Protein AF-A0AAV5T8N7-F1 (afdb_monomer)

Organism: NCB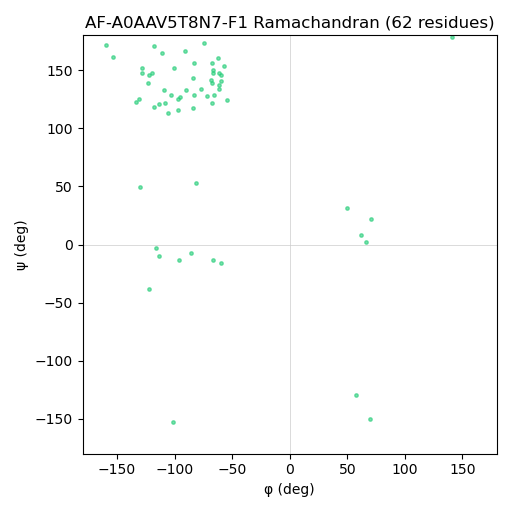I:txid358040

Structure (mmCIF, N/CA/C/O backbone):
data_AF-A0AAV5T8N7-F1
#
_entry.id   AF-A0AAV5T8N7-F1
#
loop_
_atom_site.group_PDB
_atom_site.id
_atom_site.type_symbol
_atom_site.label_atom_id
_atom_site.label_alt_id
_atom_site.label_comp_id
_atom_site.label_asym_id
_atom_site.label_entity_id
_atom_site.label_seq_id
_atom_site.pdbx_PDB_ins_code
_atom_site.Cartn_x
_atom_site.Cartn_y
_atom_site.Cartn_z
_atom_site.occupancy
_atom_site.B_iso_or_equiv
_atom_site.auth_seq_id
_atom_site.auth_comp_id
_atom_site.auth_asym_id
_atom_site.auth_atom_id
_atom_site.pdbx_PDB_model_num
ATOM 1 N N . SER A 1 1 ? 19.011 -4.362 -7.673 1.00 65.12 1 SER A N 1
ATOM 2 C CA . SER A 1 1 ? 17.678 -4.022 -7.134 1.00 65.12 1 SER A CA 1
ATOM 3 C C . SER A 1 1 ? 16.707 -3.910 -8.297 1.00 65.12 1 SER A C 1
ATOM 5 O O . SER A 1 1 ? 17.136 -3.587 -9.398 1.00 65.12 1 SER A O 1
ATOM 7 N N . TYR A 1 2 ? 15.430 -4.238 -8.098 1.00 79.25 2 TYR A N 1
ATOM 8 C CA . TYR A 1 2 ? 14.407 -3.944 -9.108 1.00 79.25 2 TYR A CA 1
ATOM 9 C C . TYR A 1 2 ? 14.226 -2.420 -9.208 1.00 79.25 2 TYR A C 1
ATOM 11 O O . TYR A 1 2 ? 14.252 -1.777 -8.156 1.00 79.25 2 TYR A O 1
ATOM 19 N N . PRO A 1 3 ? 14.078 -1.838 -10.414 1.00 91.69 3 PRO A N 1
ATOM 20 C CA . PRO A 1 3 ? 13.792 -0.413 -10.556 1.00 91.69 3 PRO A CA 1
ATOM 21 C C . PRO A 1 3 ? 12.446 -0.053 -9.917 1.00 91.69 3 PRO A C 1
ATOM 23 O O . PRO A 1 3 ? 11.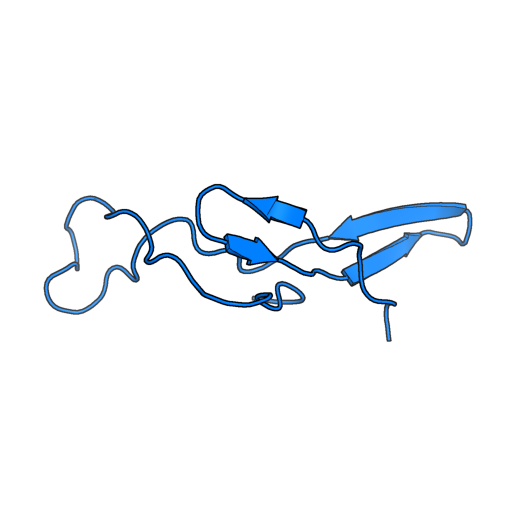592 -0.920 -9.715 1.00 91.69 3 PRO A O 1
ATOM 26 N N . ASP A 1 4 ? 12.243 1.226 -9.617 1.00 95.69 4 ASP A N 1
ATOM 27 C CA . ASP A 1 4 ? 10.957 1.700 -9.113 1.00 95.69 4 ASP A CA 1
ATOM 28 C C . ASP A 1 4 ? 9.864 1.577 -10.184 1.00 95.69 4 ASP A C 1
ATOM 30 O O . ASP A 1 4 ? 10.115 1.697 -11.388 1.00 95.69 4 ASP A O 1
ATOM 34 N N . SER A 1 5 ? 8.629 1.322 -9.748 1.00 96.44 5 SER A N 1
ATOM 35 C CA . SER A 1 5 ? 7.472 1.426 -10.637 1.00 96.44 5 SER A CA 1
ATOM 36 C C . SER A 1 5 ? 7.114 2.891 -10.902 1.00 96.44 5 SER A C 1
ATOM 38 O O . SER A 1 5 ? 7.597 3.817 -10.244 1.00 96.44 5 SER A O 1
ATOM 40 N N . ARG A 1 6 ? 6.153 3.098 -11.806 1.00 96.56 6 ARG A N 1
ATOM 41 C CA . ARG A 1 6 ? 5.390 4.352 -11.853 1.00 96.56 6 ARG A CA 1
ATOM 42 C C . ARG A 1 6 ? 4.690 4.627 -10.517 1.00 96.56 6 ARG A C 1
ATOM 44 O O . ARG A 1 6 ? 4.343 3.686 -9.796 1.00 96.56 6 ARG A O 1
ATOM 51 N N . ILE A 1 7 ? 4.452 5.905 -10.238 1.00 98.12 7 ILE A N 1
ATOM 52 C CA . ILE A 1 7 ? 3.580 6.342 -9.146 1.00 98.12 7 ILE A CA 1
ATOM 53 C C . ILE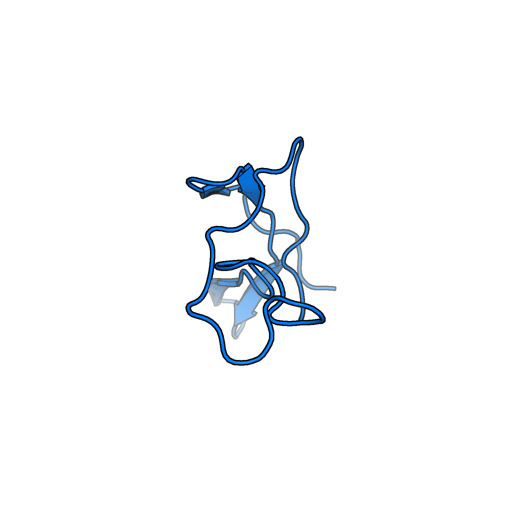 A 1 7 ? 2.129 6.164 -9.601 1.00 98.12 7 ILE A C 1
ATOM 55 O O . ILE A 1 7 ? 1.785 6.527 -10.727 1.00 98.12 7 ILE A O 1
ATOM 59 N N . VAL A 1 8 ? 1.292 5.591 -8.739 1.00 98.12 8 VAL A N 1
ATOM 60 C CA . VAL A 1 8 ? -0.136 5.364 -8.996 1.00 98.12 8 VAL A CA 1
ATOM 61 C C . VAL A 1 8 ? -0.955 6.033 -7.902 1.00 98.12 8 VAL A C 1
ATOM 63 O O . VAL A 1 8 ? -0.590 5.980 -6.730 1.00 98.12 8 VAL A O 1
ATOM 66 N N . GLU A 1 9 ? -2.056 6.669 -8.284 1.00 98.19 9 GLU A N 1
ATOM 67 C CA . GLU A 1 9 ? -3.009 7.269 -7.356 1.00 98.19 9 GLU A CA 1
ATOM 68 C C . GLU A 1 9 ? -4.087 6.254 -6.965 1.00 98.19 9 GLU 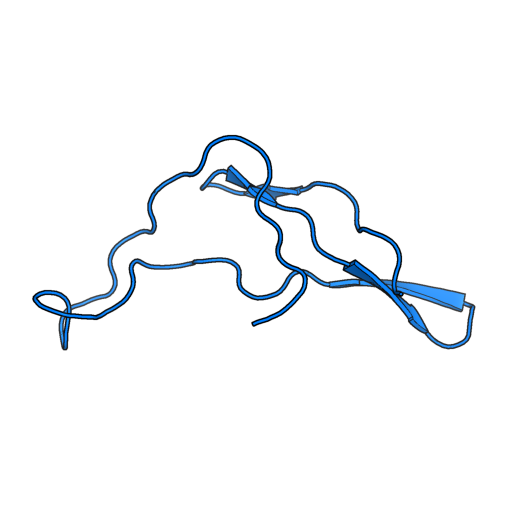A C 1
ATOM 70 O O . GLU A 1 9 ? -4.633 5.543 -7.810 1.00 98.19 9 GLU A O 1
ATOM 75 N N . THR A 1 10 ? -4.358 6.161 -5.667 1.00 97.44 10 THR A N 1
ATOM 76 C CA . THR A 1 10 ? -5.432 5.345 -5.091 1.00 97.44 10 THR A CA 1
ATOM 77 C C . THR A 1 10 ? -6.418 6.256 -4.366 1.00 97.44 10 THR A C 1
ATOM 79 O O . THR A 1 10 ? -6.105 7.414 -4.098 1.00 97.44 10 THR A O 1
ATOM 82 N N . ASN A 1 11 ? -7.562 5.716 -3.942 1.00 97.00 11 ASN A N 1
ATOM 83 C CA . ASN A 1 11 ? -8.549 6.459 -3.146 1.00 97.00 11 ASN A CA 1
ATOM 84 C C . ASN A 1 11 ? -8.002 6.997 -1.805 1.00 97.00 11 ASN A C 1
ATOM 86 O O . ASN A 1 11 ? -8.643 7.844 -1.184 1.00 97.00 11 ASN A O 1
ATOM 90 N N . TYR A 1 12 ? -6.852 6.493 -1.338 1.00 97.31 12 TYR A N 1
ATOM 91 C CA . TYR A 1 12 ? -6.277 6.828 -0.031 1.00 97.31 12 TYR A CA 1
ATOM 92 C C . TYR A 1 12 ? -4.926 7.556 -0.115 1.00 97.31 12 TYR A C 1
ATOM 94 O O . TYR A 1 12 ? -4.376 7.947 0.911 1.00 97.31 12 TYR A O 1
ATOM 102 N N . GLY A 1 13 ? -4.394 7.756 -1.324 1.00 97.81 13 GLY A N 1
ATOM 103 C CA . GLY A 1 13 ? -3.117 8.432 -1.551 1.00 97.81 13 GLY A CA 1
ATOM 104 C C . GLY A 1 13 ? -2.284 7.788 -2.659 1.00 97.81 13 GLY A C 1
ATOM 105 O O . GLY A 1 13 ? -2.667 6.778 -3.263 1.00 97.81 13 GLY A O 1
ATOM 106 N N . LYS A 1 14 ? -1.121 8.380 -2.943 1.00 98.62 14 LYS A N 1
ATOM 107 C CA . LYS A 1 14 ? -0.216 7.922 -4.009 1.00 98.62 14 LYS A CA 1
ATOM 108 C C . LYS A 1 14 ? 0.685 6.794 -3.516 1.00 98.62 14 LYS A C 1
ATOM 110 O O . LYS A 1 14 ? 1.151 6.827 -2.378 1.00 98.62 14 LYS A O 1
ATOM 115 N N . ILE A 1 15 ? 0.969 5.818 -4.371 1.00 98.50 15 ILE A N 1
ATOM 116 C CA . ILE A 1 15 ? 1.841 4.679 -4.063 1.00 98.50 15 ILE A CA 1
ATOM 117 C C . ILE A 1 15 ? 2.932 4.502 -5.116 1.00 98.50 15 ILE A C 1
ATOM 119 O O . ILE A 1 15 ? 2.734 4.816 -6.291 1.00 98.50 15 ILE A O 1
ATOM 123 N N . GLN A 1 16 ? 4.065 3.941 -4.701 1.00 98.31 16 GLN A N 1
ATOM 124 C CA . GLN A 1 16 ? 5.132 3.502 -5.596 1.00 98.31 16 GLN A CA 1
ATOM 125 C C . GLN A 1 16 ? 5.598 2.100 -5.209 1.00 98.31 16 GLN A C 1
ATOM 127 O O . GLN A 1 16 ? 5.985 1.847 -4.068 1.00 98.31 16 GLN A O 1
ATOM 132 N N . GLY A 1 17 ? 5.524 1.179 -6.161 1.00 97.44 17 GLY A N 1
ATOM 133 C CA . GLY A 1 17 ? 5.976 -0.197 -6.031 1.00 97.44 17 GLY A CA 1
ATOM 134 C C . GLY A 1 17 ? 7.326 -0.413 -6.709 1.00 97.44 17 GLY A C 1
ATOM 135 O O . GLY A 1 17 ? 8.141 0.500 -6.854 1.00 97.44 17 GLY A O 1
ATOM 136 N N . ARG A 1 18 ? 7.562 -1.650 -7.143 1.00 96.00 18 ARG A N 1
ATOM 137 C CA . ARG A 1 18 ? 8.771 -2.056 -7.874 1.00 96.00 18 ARG A CA 1
ATOM 138 C C . ARG A 1 18 ? 8.416 -2.589 -9.252 1.00 96.00 18 ARG A C 1
ATOM 140 O O . ARG A 1 18 ? 7.391 -3.246 -9.419 1.00 96.00 18 ARG A O 1
ATOM 147 N N . ARG A 1 19 ? 9.293 -2.381 -10.222 1.00 95.25 19 ARG A N 1
ATOM 148 C CA . ARG A 1 19 ? 9.183 -2.954 -11.558 1.00 95.25 19 ARG A CA 1
ATOM 149 C C . ARG A 1 19 ? 10.027 -4.216 -11.672 1.00 95.25 19 ARG A C 1
ATOM 151 O O . ARG A 1 19 ? 11.251 -4.188 -11.591 1.00 95.25 19 ARG A O 1
ATOM 158 N N . VAL A 1 20 ? 9.357 -5.335 -11.894 1.00 92.88 20 VAL A N 1
ATOM 159 C CA . VAL A 1 20 ? 9.966 -6.648 -12.097 1.00 92.88 20 VAL A CA 1
ATOM 160 C C . VAL A 1 20 ? 10.098 -6.904 -13.593 1.00 92.88 20 VAL A C 1
ATOM 162 O O . VAL A 1 20 ? 9.125 -6.795 -14.336 1.00 92.88 20 VAL A O 1
ATOM 165 N N . ILE A 1 21 ? 11.307 -7.252 -14.034 1.00 91.06 21 ILE A N 1
ATOM 166 C CA . ILE A 1 21 ? 11.591 -7.619 -15.423 1.00 91.06 21 ILE A CA 1
ATOM 167 C C . ILE A 1 21 ? 11.789 -9.133 -15.477 1.00 91.06 21 ILE A C 1
ATOM 169 O O . ILE A 1 21 ? 12.755 -9.663 -14.931 1.00 91.06 21 ILE A O 1
ATOM 173 N N . TYR A 1 22 ? 10.872 -9.83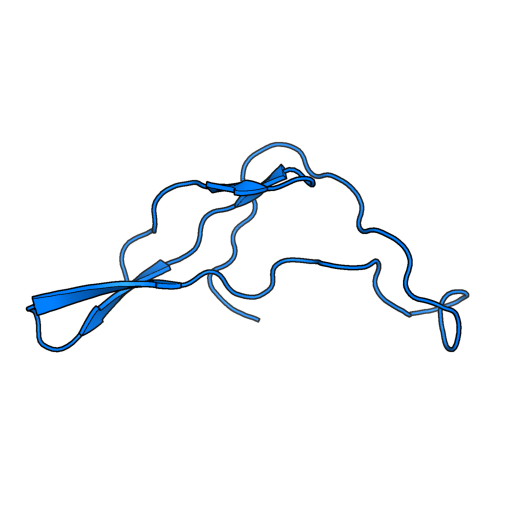5 -16.135 1.00 86.94 22 TYR A N 1
ATOM 174 C CA . TYR A 1 22 ? 10.918 -11.278 -16.316 1.00 86.94 22 TYR A CA 1
ATOM 175 C C . TYR A 1 22 ? 11.519 -11.633 -17.679 1.00 86.94 22 TYR A C 1
ATOM 177 O O . TYR A 1 22 ? 11.049 -11.165 -18.724 1.00 86.94 22 TYR A O 1
ATOM 185 N N . GLN A 1 23 ? 12.569 -12.462 -17.656 1.00 87.94 23 GLN A N 1
ATOM 186 C CA . GLN A 1 23 ? 13.300 -12.943 -18.839 1.00 87.94 23 GLN A CA 1
ATOM 187 C C . GLN A 1 23 ? 13.725 -11.823 -19.812 1.00 87.94 23 GLN A C 1
ATOM 189 O O . GLN A 1 23 ? 13.735 -12.015 -21.025 1.00 87.94 23 GLN A O 1
ATOM 194 N N . GLY A 1 24 ? 14.002 -10.619 -19.299 1.00 81.25 24 GLY A N 1
ATOM 195 C CA . GLY A 1 24 ? 14.408 -9.462 -20.106 1.00 81.25 24 GLY A CA 1
ATOM 196 C C . GLY A 1 24 ? 13.347 -8.913 -21.073 1.00 81.25 24 GLY A C 1
ATOM 197 O O . GLY A 1 24 ? 13.639 -7.972 -21.801 1.00 81.25 24 GLY A O 1
ATOM 198 N N . LYS A 1 25 ? 12.128 -9.473 -21.099 1.00 85.94 25 LYS A N 1
ATOM 199 C CA . LYS A 1 25 ? 11.092 -9.139 -22.097 1.00 85.94 25 LYS A CA 1
ATOM 200 C C . LYS A 1 25 ? 9.795 -8.626 -21.485 1.00 85.94 25 LYS A C 1
ATOM 202 O O . LYS A 1 25 ? 9.166 -7.736 -22.045 1.00 85.94 25 LYS A O 1
ATOM 207 N N . LYS A 1 26 ? 9.370 -9.187 -20.351 1.00 92.19 26 LYS A N 1
ATOM 208 C CA . LYS A 1 26 ? 8.094 -8.834 -19.713 1.00 92.19 26 LYS A CA 1
ATOM 209 C C . LYS A 1 26 ? 8.349 -7.934 -18.515 1.00 92.19 26 LYS A C 1
ATOM 211 O O . LYS A 1 26 ? 9.153 -8.286 -17.659 1.00 92.19 26 LYS A O 1
ATOM 216 N N . GLN A 1 27 ? 7.664 -6.799 -18.449 1.00 92.44 27 GLN A N 1
ATOM 217 C CA .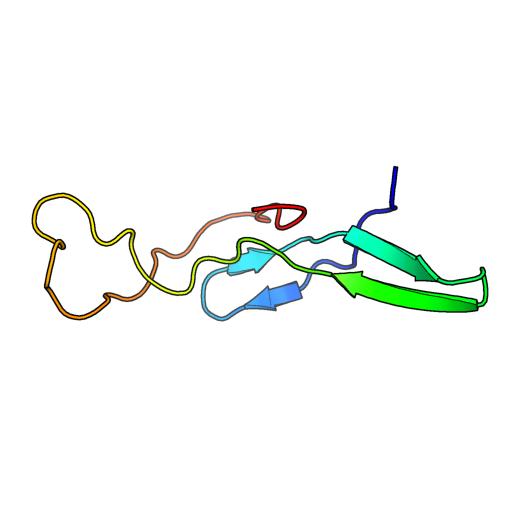 GLN A 1 27 ? 7.743 -5.874 -17.320 1.00 92.44 27 GLN A CA 1
ATOM 218 C C . GLN A 1 27 ? 6.430 -5.911 -16.539 1.00 92.44 27 GLN A C 1
ATOM 220 O O . GLN A 1 27 ? 5.356 -5.857 -17.134 1.00 92.44 27 GLN A O 1
ATOM 225 N N . VAL A 1 28 ? 6.521 -6.006 -15.215 1.00 94.19 28 VAL A N 1
ATOM 226 C CA . VAL A 1 28 ? 5.375 -6.001 -14.302 1.00 94.19 28 VAL A CA 1
ATOM 227 C C . VAL A 1 28 ? 5.646 -5.000 -13.190 1.00 94.19 28 VAL A C 1
ATOM 229 O O . VAL A 1 28 ? 6.657 -5.105 -12.500 1.00 94.19 28 VAL A O 1
ATOM 232 N N . ASP A 1 29 ? 4.737 -4.051 -12.991 1.00 96.06 29 ASP A N 1
ATOM 233 C CA . ASP A 1 29 ? 4.752 -3.197 -11.806 1.00 96.06 29 ASP A CA 1
ATOM 234 C C . ASP A 1 29 ? 4.046 -3.938 -10.663 1.00 96.06 29 ASP A C 1
ATOM 236 O O . ASP A 1 29 ? 2.868 -4.276 -10.763 1.00 96.06 29 ASP A O 1
ATOM 240 N N . ALA A 1 30 ? 4.779 -4.221 -9.589 1.00 95.62 30 ALA A N 1
ATOM 241 C CA . ALA A 1 30 ? 4.288 -4.909 -8.405 1.00 95.62 30 ALA A CA 1
ATOM 242 C C . ALA A 1 30 ? 4.180 -3.929 -7.231 1.00 95.62 30 ALA A C 1
ATOM 244 O O . ALA A 1 30 ? 5.186 -3.357 -6.803 1.00 95.62 30 ALA A O 1
ATOM 245 N N . PHE A 1 31 ? 2.969 -3.798 -6.689 1.00 97.25 31 PHE A N 1
ATOM 246 C CA . PHE A 1 31 ? 2.654 -2.982 -5.518 1.00 97.25 31 PHE A CA 1
ATOM 247 C C . PHE A 1 31 ? 2.235 -3.911 -4.371 1.00 97.25 31 PHE A C 1
ATOM 249 O O . PHE A 1 31 ? 1.313 -4.711 -4.518 1.00 97.25 31 PHE A O 1
ATOM 256 N N . GLN A 1 32 ? 2.952 -3.862 -3.252 1.00 96.44 32 GLN A N 1
ATOM 257 C CA . GLN A 1 32 ? 2.827 -4.776 -2.112 1.00 96.44 32 GLN A CA 1
ATOM 258 C C . GLN A 1 32 ? 2.661 -3.984 -0.812 1.00 96.44 32 GLN A C 1
ATOM 260 O O . GLN A 1 32 ? 3.193 -2.885 -0.692 1.00 96.44 32 GLN A O 1
ATOM 265 N N . GLY A 1 33 ? 1.920 -4.530 0.154 1.00 96.12 33 GLY A N 1
ATOM 266 C CA . GLY A 1 33 ? 1.719 -3.867 1.449 1.00 96.12 33 GLY A CA 1
ATOM 267 C C . GLY A 1 33 ? 0.828 -2.615 1.404 1.00 96.12 33 GLY A C 1
ATOM 268 O O . GLY A 1 33 ? 0.927 -1.768 2.288 1.00 96.12 33 GLY A O 1
ATOM 269 N N . ILE A 1 34 ? -0.037 -2.468 0.389 1.00 97.31 34 ILE A N 1
ATOM 270 C CA . ILE A 1 34 ? -1.009 -1.363 0.332 1.00 97.31 34 ILE A CA 1
ATOM 271 C C . ILE A 1 34 ? -2.049 -1.558 1.454 1.00 97.31 34 ILE A C 1
ATOM 273 O O . ILE A 1 34 ? -2.727 -2.590 1.462 1.00 97.31 34 ILE A O 1
ATOM 277 N N . PRO A 1 35 ? -2.222 -0.597 2.381 1.00 95.75 35 PRO A N 1
ATOM 278 C CA . PRO A 1 35 ? -3.271 -0.676 3.391 1.00 95.75 35 PRO A CA 1
ATOM 279 C C . PRO A 1 35 ? -4.654 -0.585 2.742 1.00 95.75 35 PRO A C 1
ATOM 281 O O . PRO A 1 35 ? -4.927 0.347 1.989 1.00 95.75 35 PRO A O 1
ATOM 284 N N . TYR A 1 36 ? -5.532 -1.532 3.065 1.00 95.88 36 TYR A N 1
ATOM 285 C CA . TYR A 1 36 ? -6.940 -1.516 2.643 1.00 95.88 36 TYR A CA 1
ATOM 286 C C . TYR A 1 36 ? -7.911 -1.332 3.818 1.00 95.88 36 TYR A C 1
ATOM 288 O O . TYR A 1 36 ? -9.103 -1.127 3.608 1.00 95.88 36 TYR A O 1
ATOM 296 N N . ALA A 1 37 ? -7.405 -1.422 5.048 1.00 97.31 37 ALA A N 1
ATOM 297 C CA . ALA A 1 37 ? -8.142 -1.238 6.289 1.00 97.31 37 ALA A CA 1
ATOM 298 C C . ALA A 1 37 ? -7.184 -0.764 7.392 1.00 97.31 37 ALA A C 1
ATOM 300 O O . ALA A 1 37 ? -5.965 -0.944 7.279 1.00 97.31 37 ALA A O 1
ATOM 301 N N . LYS A 1 38 ? -7.722 -0.189 8.472 1.00 97.19 38 LYS A N 1
ATOM 302 C CA . LYS A 1 38 ? -6.947 0.075 9.693 1.00 97.19 38 LYS A CA 1
ATOM 303 C C . LYS A 1 38 ? -6.430 -1.235 10.302 1.00 97.19 38 LYS A C 1
ATOM 305 O O . LYS A 1 38 ? -7.125 -2.252 10.228 1.00 97.19 38 LYS A O 1
ATOM 310 N N . PRO A 1 39 ? -5.248 -1.226 10.948 1.00 96.50 39 PRO A N 1
ATOM 311 C CA . PRO A 1 39 ? -4.755 -2.384 11.688 1.00 96.50 39 PRO A CA 1
ATOM 312 C C . PRO A 1 39 ? -5.780 -2.861 12.740 1.00 96.50 39 PRO A C 1
ATOM 314 O O . PRO A 1 39 ? -6.167 -2.067 13.598 1.00 96.50 39 PRO A O 1
ATOM 317 N N . PRO A 1 40 ? -6.218 -4.137 12.728 1.00 97.31 40 PRO A N 1
ATOM 318 C CA . PRO A 1 40 ? -7.261 -4.652 1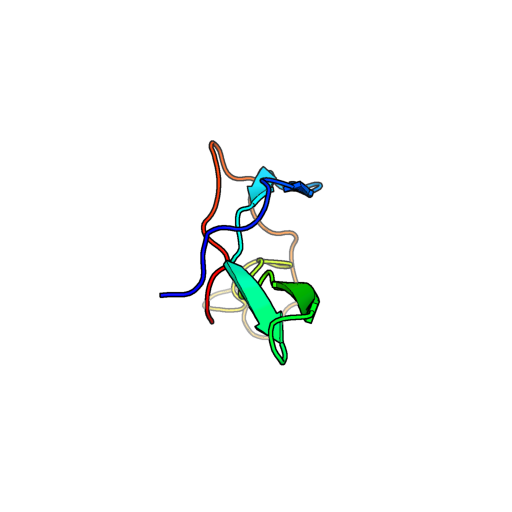3.624 1.00 97.31 40 PRO A CA 1
ATOM 319 C C . PRO A 1 40 ? -6.701 -5.012 15.014 1.00 97.31 40 PRO A C 1
ATOM 321 O O . PRO A 1 40 ? -6.831 -6.140 15.496 1.00 97.31 40 PRO A O 1
ATOM 324 N N . VAL A 1 41 ? -6.011 -4.062 15.643 1.00 97.75 41 VAL A N 1
ATOM 325 C CA . VAL A 1 41 ? -5.344 -4.202 16.947 1.00 97.75 41 VAL A CA 1
ATOM 326 C C . VAL A 1 41 ? -6.043 -3.362 18.019 1.00 97.75 41 VAL A C 1
ATOM 328 O O . VAL A 1 41 ? -6.852 -2.492 17.706 1.00 97.75 41 VAL A O 1
ATOM 331 N N . GLY A 1 42 ? -5.743 -3.630 19.294 1.00 97.06 42 GLY A N 1
ATOM 332 C CA . GLY A 1 42 ? -6.363 -2.925 20.421 1.00 97.06 42 GLY A CA 1
ATOM 333 C C . GLY A 1 42 ? -7.886 -3.054 20.400 1.00 97.06 42 GLY A C 1
ATOM 334 O O . GLY A 1 42 ? -8.415 -4.153 20.219 1.00 97.06 42 GLY A O 1
ATOM 335 N N . ASP A 1 43 ? -8.580 -1.924 20.508 1.00 97.56 43 ASP A N 1
ATOM 336 C CA . ASP A 1 43 ? -10.044 -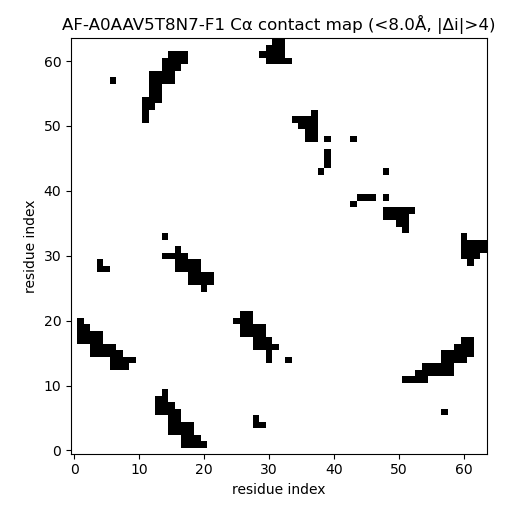1.865 20.505 1.00 97.56 43 ASP A CA 1
ATOM 337 C C . ASP A 1 43 ? -10.683 -2.266 19.172 1.00 97.56 43 ASP A C 1
ATOM 339 O O . ASP A 1 43 ? -11.893 -2.483 19.127 1.00 97.56 43 ASP A O 1
ATOM 343 N N . LEU A 1 44 ? -9.911 -2.364 18.084 1.00 97.56 44 LEU A N 1
ATOM 344 C CA . LEU A 1 44 ? -10.393 -2.832 16.779 1.00 97.56 44 LEU A CA 1
ATOM 345 C C . LEU A 1 44 ? -10.356 -4.359 16.647 1.00 97.56 44 LEU A C 1
ATOM 347 O O . LEU A 1 44 ? -10.861 -4.912 15.667 1.00 97.56 44 LEU A O 1
ATOM 351 N N . ARG A 1 45 ? -9.778 -5.068 17.622 1.00 98.19 45 ARG A N 1
ATOM 352 C CA . ARG A 1 45 ? -9.709 -6.527 17.587 1.00 98.19 45 ARG A CA 1
ATOM 353 C C . ARG A 1 45 ? -11.116 -7.127 17.586 1.00 98.19 45 ARG A C 1
ATOM 355 O O . ARG A 1 45 ? -11.970 -6.729 18.370 1.00 98.19 45 ARG A O 1
ATOM 362 N N . PHE A 1 46 ? -11.338 -8.101 16.704 1.00 97.00 46 PHE A N 1
ATOM 363 C CA . PHE A 1 46 ? -12.631 -8.772 16.496 1.00 97.00 46 PHE A CA 1
ATOM 364 C C . PHE A 1 46 ? -13.782 -7.863 16.015 1.00 97.00 46 PHE A C 1
ATOM 366 O O . PHE A 1 46 ? -14.920 -8.323 15.931 1.00 97.00 46 PHE A O 1
ATOM 373 N N . LYS A 1 47 ? -13.514 -6.598 15.660 1.00 97.75 47 LYS A N 1
ATOM 374 C CA . LYS A 1 47 ? -14.497 -5.699 15.038 1.00 97.75 47 LYS A CA 1
ATOM 375 C C . LYS A 1 47 ? -14.438 -5.791 13.512 1.00 97.75 47 LYS A C 1
ATOM 377 O O . LYS A 1 47 ? -13.507 -6.350 12.934 1.00 97.75 47 LYS A O 1
ATOM 382 N N . LYS A 1 48 ? -15.458 -5.236 12.848 1.00 97.88 48 LYS A N 1
ATOM 383 C CA . LYS A 1 48 ? -15.444 -5.064 11.389 1.00 97.88 48 LYS A CA 1
ATOM 384 C C . LYS A 1 48 ? -14.250 -4.184 10.981 1.00 97.88 48 LYS A C 1
ATOM 386 O O . LYS A 1 48 ? -13.907 -3.273 11.734 1.00 97.88 48 LYS A O 1
ATOM 391 N N . PRO A 1 49 ? -13.638 -4.427 9.810 1.00 97.56 49 PRO A N 1
ATOM 392 C CA . PRO A 1 49 ? -12.556 -3.588 9.318 1.00 97.56 49 PRO A CA 1
ATOM 393 C C . PRO A 1 49 ? -13.041 -2.153 9.112 1.00 97.56 49 PRO A C 1
ATOM 395 O O . PRO A 1 49 ? -14.125 -1.920 8.576 1.00 97.56 49 PRO A O 1
ATOM 398 N N . GLU A 1 50 ? -12.213 -1.200 9.518 1.00 97.94 50 GLU A N 1
ATOM 399 C CA . GLU A 1 50 ? -12.419 0.222 9.255 1.00 97.94 50 GLU A CA 1
ATOM 400 C C . GLU A 1 50 ? -11.547 0.681 8.084 1.00 97.94 50 GLU A C 1
ATOM 402 O O . GLU A 1 50 ? -10.473 0.123 7.856 1.00 97.94 50 GLU A O 1
ATOM 407 N N . LEU A 1 51 ? -11.986 1.716 7.361 1.00 97.56 51 LEU A N 1
ATOM 408 C CA . LEU A 1 51 ? -11.226 2.303 6.252 1.00 97.56 51 LEU A CA 1
ATOM 409 C C . LEU A 1 51 ? -9.860 2.828 6.720 1.00 97.56 51 LEU A C 1
ATOM 411 O O . LEU A 1 51 ? -9.794 3.421 7.800 1.00 97.56 51 LEU A O 1
ATOM 415 N N . PRO A 1 52 ? -8.789 2.655 5.922 1.00 97.00 52 PRO A N 1
ATOM 416 C CA . PRO A 1 52 ? -7.465 3.143 6.277 1.00 97.00 52 PRO A CA 1
ATOM 417 C C . PRO A 1 52 ? -7.440 4.675 6.277 1.00 97.00 52 PRO A C 1
ATOM 419 O O . PRO A 1 52 ? -8.231 5.332 5.598 1.00 97.00 52 PRO A O 1
ATOM 422 N N . GLU A 1 53 ? -6.496 5.239 7.021 1.00 95.94 53 GLU A N 1
ATOM 423 C CA . GLU A 1 53 ? -6.213 6.670 6.955 1.00 95.94 53 GLU A CA 1
ATOM 424 C C . GLU A 1 53 ? -5.602 7.026 5.597 1.00 95.94 53 GLU A C 1
ATOM 426 O O . GLU A 1 53 ? -4.801 6.265 5.042 1.00 95.94 53 GLU A O 1
ATOM 431 N N . GLN A 1 54 ? -5.988 8.188 5.067 1.00 97.06 54 GLN A N 1
ATOM 432 C CA . GLN A 1 54 ? -5.308 8.755 3.908 1.00 97.06 54 GLN A CA 1
ATOM 433 C C . GLN A 1 54 ? -3.879 9.145 4.290 1.00 97.06 54 GLN A C 1
ATOM 435 O O . GLN A 1 54 ? -3.608 9.498 5.438 1.00 97.06 54 GLN A O 1
ATOM 440 N N . TRP A 1 55 ? -2.964 9.098 3.327 1.00 97.00 55 TRP A N 1
ATOM 441 C CA . TRP A 1 55 ? -1.589 9.545 3.528 1.00 97.00 55 TRP A CA 1
ATOM 442 C C . TRP A 1 55 ? -1.209 10.643 2.544 1.00 97.00 55 TRP A C 1
ATOM 444 O O . TRP A 1 55 ? -1.606 10.643 1.377 1.00 97.00 55 TRP A O 1
ATOM 454 N N . GLU A 1 56 ? -0.372 11.555 3.024 1.00 96.50 56 GLU A N 1
ATOM 455 C CA . GLU A 1 56 ? 0.270 12.561 2.191 1.00 96.50 56 GLU A CA 1
ATOM 456 C C . GLU A 1 56 ? 1.525 11.993 1.512 1.00 96.50 56 GLU A C 1
ATOM 458 O O . GLU A 1 56 ? 2.137 11.022 1.967 1.00 96.50 56 GLU A O 1
ATOM 463 N N . GLY A 1 57 ? 1.921 12.602 0.395 1.00 97.38 57 GLY A N 1
ATOM 464 C CA . GLY A 1 57 ? 3.087 12.165 -0.370 1.00 97.38 57 GLY A CA 1
ATOM 465 C C . GLY A 1 57 ? 2.886 10.821 -1.080 1.00 97.38 57 GLY A C 1
ATOM 466 O O . GLY A 1 57 ? 1.788 10.485 -1.526 1.00 97.38 57 GLY A O 1
ATOM 467 N N . VAL A 1 58 ? 3.981 10.074 -1.252 1.00 98.25 58 VAL A N 1
ATOM 468 C CA . VAL A 1 58 ? 4.010 8.795 -1.979 1.00 98.25 58 VAL A CA 1
ATOM 469 C C . VAL A 1 58 ? 4.423 7.681 -1.023 1.00 98.25 58 VAL A C 1
ATOM 471 O O . VAL A 1 58 ? 5.532 7.692 -0.494 1.00 98.25 58 VAL A O 1
ATOM 474 N N . LYS A 1 59 ? 3.545 6.697 -0.816 1.00 97.62 59 LYS A N 1
ATOM 475 C CA . LYS A 1 59 ? 3.818 5.542 0.045 1.00 97.62 59 LYS A CA 1
ATOM 476 C C . LYS A 1 59 ? 4.601 4.469 -0.710 1.00 97.62 59 LYS A C 1
ATOM 478 O O . LYS A 1 59 ? 4.188 4.021 -1.783 1.00 97.62 59 LYS A O 1
ATOM 483 N N . GLU A 1 60 ? 5.707 4.011 -0.130 1.00 97.69 60 GLU A N 1
ATOM 484 C CA . GLU A 1 60 ? 6.456 2.878 -0.672 1.00 97.69 60 GLU A CA 1
ATOM 485 C C . GLU A 1 60 ? 5.702 1.561 -0.452 1.00 97.69 60 GLU A C 1
ATOM 487 O O . GLU A 1 60 ? 5.314 1.215 0.661 1.00 97.69 60 GLU A O 1
ATOM 492 N N . THR A 1 61 ? 5.523 0.805 -1.531 1.00 97.12 61 THR A N 1
ATOM 493 C CA . THR A 1 61 ? 4.757 -0.450 -1.583 1.00 97.12 61 THR A CA 1
ATOM 494 C C . THR A 1 61 ? 5.589 -1.540 -2.261 1.00 97.12 61 THR A C 1
ATOM 496 O O . THR A 1 61 ? 5.183 -2.188 -3.224 1.00 97.12 61 THR A O 1
ATOM 499 N N . LYS A 1 62 ? 6.837 -1.698 -1.803 1.00 95.38 62 LYS A N 1
ATOM 500 C CA . LYS A 1 62 ? 7.849 -2.571 -2.433 1.00 95.38 62 LYS A CA 1
ATOM 501 C C . LYS A 1 62 ? 7.946 -3.967 -1.784 1.00 95.38 62 LYS A C 1
ATOM 503 O O . LYS A 1 62 ? 8.595 -4.843 -2.362 1.00 95.38 62 LYS A O 1
ATOM 508 N N . ARG A 1 63 ? 7.339 -4.158 -0.602 1.00 92.62 63 ARG A N 1
ATOM 509 C CA . ARG A 1 63 ? 7.367 -5.377 0.239 1.00 92.62 63 ARG A CA 1
ATOM 510 C C . ARG A 1 63 ? 6.188 -5.416 1.231 1.00 92.62 63 ARG A C 1
ATOM 512 O O . ARG A 1 63 ? 5.470 -4.424 1.332 1.00 92.62 63 ARG A O 1
ATOM 519 N N . PHE A 1 64 ? 6.022 -6.546 1.925 1.00 84.12 64 PHE A N 1
ATOM 520 C CA . PHE A 1 64 ? 5.135 -6.712 3.087 1.00 84.12 64 PHE A CA 1
ATOM 521 C C . PHE A 1 64 ? 5.855 -6.371 4.393 1.00 84.12 64 PHE A C 1
ATOM 523 O O . PHE A 1 64 ? 7.101 -6.519 4.416 1.00 84.12 64 PHE A O 1
#

Sequence (64 aa):
SYPDSRIVETNYGKIQGRRVIYQGKKQVDAFQGIPYAKPPVGDLRFKKPELPEQWEGVKETKRF

Foldseek 3Di:
DFDKDDWDADPQGIEIEGWDQDPVPDIDGDFADDDQFPDCDDPNPPHDTHGDHRDPDYHYRHYD

Secondary structure (DSSP, 8-state):
-PPEEEEEEETTEEEEEEEEEETTTEEEEE------S----GGGTTSPPPPPPP-SSEEE-S--

InterPro domains:
  IPR002018 Carboxylesterase, type B [PF00135] (5-64)
  IPR029058 Alpha/Beta hydrolase fold [G3DSA:3.40.50.1820] (1-64)
  IPR029058 Alpha/Beta hydrolase fold [SSF53474] (5-63)

Radius of gyration: 14.72 Å; Cα contacts (8 Å, |Δi|>4): 114; cha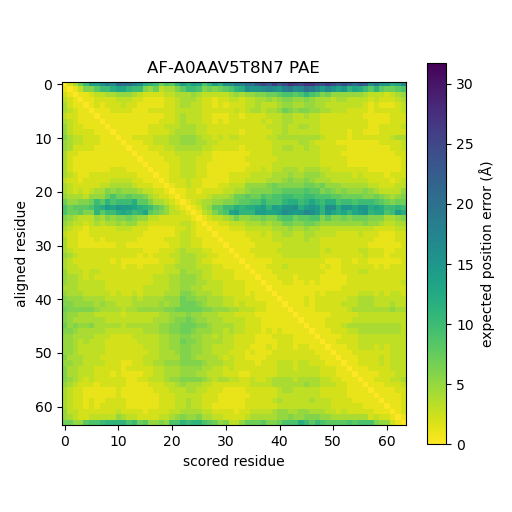ins: 1; bounding box: 33×26×43 Å

pLDDT: mean 94.91, std 5.53, range [65.12, 98.62]

Nearest PDB structures (foldseek):
  7mp4-assembly8_H  TM=8.804E-01  e=3.233E-05  Epiphyas postvittana
  4fnm-assembly1_A  TM=8.810E-01  e=8.061E-05  Lucilia cuprina
  5ch3-assembly1_A  TM=9.119E-01  e=3.388E-04  Lucilia cuprina
  5ydh-assembly1_A-2  TM=8.904E-01  e=2.291E-04  Anopheles gambiae
  5c8v-assembly1_A  TM=8.952E-01  e=7.916E-04  Lucilia cuprina

Mean predicted aligned error: 3.41 Å

Solvent-accessible surface area (backbone atoms only — not comparable to full-atom values): 3958 Å² total; per-residue (Å²): 131,71,50,71,32,70,77,45,83,51,100,47,35,33,33,30,24,26,29,47,68,49,92,88,74,46,76,43,76,45,74,28,66,76,78,79,37,45,80,64,52,79,92,38,46,96,51,80,82,44,77,46,78,67,52,83,70,70,44,81,13,73,52,124